Protein AF-A0A1F8XY84-F1 (afdb_monomer)

pLDDT: mean 79.52, std 19.45, range [34.06, 97.88]

Secondary structure (DSSP, 8-state):
---------------PPPP-----SHHHHHHHHHHHTT-PPP-PPPPPSEETTEEEEEEEEHHHHHHHHHHHHTS---EEEEEEEEEEETTEEEEEEEEEESSHHHHHHHHHHHHHHHHHT-SS-B--EEEEETTEEEEEE-BSTTS-EEE-----

Radius of gyration: 34.15 Å; Cα contacts (8 Å, |Δi|>4): 184; chains: 1; bounding box: 63×82×90 Å

Mean predicted aligned error: 13.66 Å

Sequence (156 aa):
MNTILSQTGSFEFRFYAPARFSLRLSVSLITLLLLLGGLGKEAWAEPPKVVGGLPLVHAQRGKEALEAINRLHGKEIGGRDGYVAHYERGGLVAMLYISEASFSFQAGRQLKRMAERIQKGNTPFYHLKASERDGVTVYSAPLGEGQIHYFYRKGA

Nearest PDB structures (foldseek):
  8dml-assembly2_C  TM=4.387E-01  e=1.804E+00  Vibrio parahaemolyticus
  3f6g-assembly1_B  TM=2.877E-01  e=1.515E+00  Leptospira interrogans
  5wu5-assembly5_C  TM=4.860E-01  e=6.495E+00  Homo sapiens
  7vnx-assembly1_A  TM=2.650E-01  e=9.211E+00  Thermococcus kodakarensis
  8s9i-assembly1_A  TM=2.794E-01  e=9.764E+00  Tequatrovirus

Structure (mmCIF, N/CA/C/O backbone):
data_AF-A0A1F8XY84-F1
#
_entry.id   AF-A0A1F8XY84-F1
#
loop_
_atom_site.group_PDB
_atom_site.id
_atom_site.type_symbol
_atom_site.label_at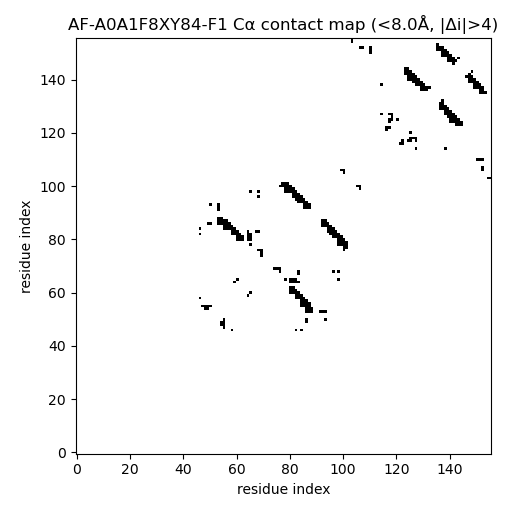om_id
_atom_site.label_alt_id
_atom_site.label_comp_id
_atom_site.label_asym_id
_atom_site.label_entity_id
_atom_site.label_seq_id
_atom_site.pdbx_PDB_ins_code
_atom_site.Cartn_x
_atom_site.Cartn_y
_atom_site.Cartn_z
_atom_site.occupancy
_atom_site.B_iso_or_equiv
_atom_site.auth_seq_id
_atom_site.auth_comp_id
_atom_site.auth_asym_id
_atom_site.auth_atom_id
_atom_site.pdbx_PDB_model_num
ATOM 1 N N . MET A 1 1 ? -46.378 -56.915 -72.395 1.00 37.59 1 MET A N 1
ATOM 2 C CA . MET A 1 1 ? -45.994 -57.948 -73.379 1.00 37.59 1 MET A CA 1
ATOM 3 C C . MET A 1 1 ? -44.582 -58.411 -73.068 1.00 37.59 1 MET A C 1
ATOM 5 O O . MET A 1 1 ? -43.715 -57.559 -72.977 1.00 37.59 1 MET A O 1
ATOM 9 N N . ASN A 1 2 ? -44.449 -59.730 -72.883 1.00 37.19 2 ASN A N 1
ATOM 10 C CA . ASN A 1 2 ? -43.281 -60.628 -72.945 1.00 37.19 2 ASN A CA 1
ATOM 11 C C . ASN A 1 2 ? -42.047 -60.286 -72.083 1.00 37.19 2 ASN A C 1
ATOM 13 O O . ASN A 1 2 ? -41.467 -59.221 -72.218 1.00 37.19 2 ASN A O 1
ATOM 17 N N . THR A 1 3 ? -41.643 -61.088 -71.091 1.00 34.06 3 THR A N 1
ATOM 18 C CA . THR A 1 3 ? -41.251 -62.523 -71.065 1.00 34.06 3 THR A CA 1
ATOM 19 C C . THR A 1 3 ? -39.839 -62.794 -71.617 1.00 34.06 3 THR A C 1
ATOM 21 O O . THR A 1 3 ? -39.661 -62.909 -72.821 1.00 34.06 3 THR A O 1
ATOM 24 N N . ILE A 1 4 ? -38.897 -62.921 -70.663 1.00 40.50 4 ILE A N 1
ATOM 25 C CA . ILE A 1 4 ? -37.840 -63.945 -70.438 1.00 40.50 4 ILE A CA 1
ATOM 26 C C . ILE A 1 4 ? -36.830 -64.301 -71.552 1.00 40.50 4 ILE A C 1
ATOM 28 O O . ILE A 1 4 ? -37.213 -64.839 -72.581 1.00 40.50 4 ILE A O 1
ATOM 32 N N . LEU A 1 5 ? -35.531 -64.202 -71.207 1.00 40.75 5 LEU A N 1
ATOM 33 C CA . LEU A 1 5 ? -34.442 -65.195 -71.420 1.00 40.75 5 LEU A CA 1
ATOM 34 C C . LEU A 1 5 ? -33.177 -64.683 -70.684 1.00 40.75 5 LEU A C 1
ATOM 36 O O . LEU A 1 5 ? -32.646 -63.641 -71.037 1.00 40.75 5 LEU A O 1
ATOM 40 N N . SER A 1 6 ? -32.835 -65.154 -69.478 1.00 39.88 6 SER A N 1
ATOM 41 C CA . SER A 1 6 ? -32.039 -66.354 -69.138 1.00 39.88 6 SER A CA 1
ATOM 42 C C . SER A 1 6 ? -30.735 -66.517 -69.933 1.00 39.88 6 SER A C 1
ATOM 44 O O . SER A 1 6 ? -30.784 -66.958 -71.075 1.00 39.88 6 SER A O 1
ATOM 46 N N . GLN A 1 7 ? -29.579 -66.247 -69.303 1.00 45.44 7 GLN A N 1
ATOM 47 C CA . GLN A 1 7 ? -28.602 -67.300 -68.969 1.00 45.44 7 GLN A CA 1
ATOM 48 C C . GLN A 1 7 ? -27.410 -66.804 -68.120 1.00 45.44 7 GLN A C 1
ATOM 50 O O . GLN A 1 7 ? -26.657 -65.914 -68.499 1.00 45.44 7 GLN A O 1
ATOM 55 N N . THR A 1 8 ? -27.297 -67.434 -66.947 1.00 47.06 8 THR A N 1
ATOM 56 C CA . THR A 1 8 ? -26.099 -67.979 -66.277 1.00 47.06 8 THR A CA 1
ATOM 57 C C . THR A 1 8 ? -24.731 -67.313 -66.476 1.00 47.06 8 THR A C 1
ATOM 59 O O . THR A 1 8 ? -24.057 -67.521 -67.480 1.00 47.06 8 THR A O 1
ATOM 62 N N . GLY A 1 9 ? -24.244 -66.690 -65.399 1.00 43.97 9 GLY A N 1
ATOM 63 C CA . GLY A 1 9 ? -22.823 -66.458 -65.142 1.00 43.97 9 GLY A CA 1
ATOM 64 C C . GLY A 1 9 ? -22.565 -66.485 -63.636 1.00 43.97 9 GLY A C 1
ATOM 65 O O . GLY A 1 9 ? -23.016 -65.609 -62.905 1.00 43.97 9 GLY A O 1
ATOM 66 N N . SER A 1 10 ? -21.903 -67.534 -63.163 1.00 44.56 10 SER A N 1
ATOM 67 C CA . SER A 1 10 ? -21.486 -67.731 -61.773 1.00 44.56 10 SER A CA 1
ATOM 68 C C . SER A 1 10 ? -20.398 -66.729 -61.382 1.00 44.56 10 SER A C 1
ATOM 70 O O . SER A 1 10 ? -19.355 -66.694 -62.031 1.00 44.56 10 SER A O 1
ATOM 72 N N . PHE A 1 11 ? -20.612 -65.964 -60.308 1.00 43.38 11 PHE A N 1
ATOM 73 C CA . PHE A 1 11 ? -19.580 -65.118 -59.707 1.00 43.38 11 PHE A CA 1
ATOM 74 C C . PHE A 1 11 ? -19.489 -65.347 -58.197 1.00 43.38 11 PHE A C 1
ATOM 76 O O . PHE A 1 11 ? -20.466 -65.251 -57.457 1.00 43.38 11 PHE A O 1
ATOM 83 N N . GLU A 1 12 ? -18.273 -65.693 -57.791 1.00 41.78 12 GLU A N 1
ATOM 84 C CA . GLU A 1 12 ? -17.793 -65.949 -56.438 1.00 41.78 12 GLU A CA 1
ATOM 85 C C . GLU A 1 12 ? -18.112 -64.799 -55.468 1.00 41.78 12 GLU A C 1
ATOM 87 O O . GLU A 1 12 ? -17.727 -63.648 -55.690 1.00 41.78 12 GLU A O 1
ATOM 92 N N . PHE A 1 13 ? -18.751 -65.111 -54.339 1.00 37.62 13 PHE A N 1
ATOM 93 C CA . PHE A 1 13 ? -18.926 -64.162 -53.241 1.00 37.62 13 PHE A CA 1
ATOM 94 C C . PHE A 1 13 ? -17.622 -64.027 -52.447 1.00 37.62 13 PHE A C 1
ATOM 96 O O . PHE A 1 13 ? -17.350 -64.780 -51.512 1.00 37.62 13 PHE A O 1
ATOM 103 N N . ARG A 1 14 ? -16.810 -63.023 -52.790 1.00 45.31 14 ARG A N 1
ATOM 104 C CA . ARG A 1 14 ? -15.707 -62.569 -51.936 1.00 45.31 14 ARG A CA 1
ATOM 105 C C . ARG A 1 14 ? -16.262 -61.646 -50.852 1.00 45.31 14 ARG A C 1
ATOM 107 O O . ARG A 1 14 ? -16.523 -60.471 -51.098 1.00 45.31 14 ARG A O 1
ATOM 114 N N . PHE A 1 15 ? -16.441 -62.178 -49.647 1.00 45.34 15 PHE A N 1
ATOM 115 C CA . PHE A 1 15 ? -16.802 -61.386 -48.471 1.00 45.34 15 PHE A CA 1
ATOM 116 C C . PHE A 1 15 ? -15.681 -60.386 -48.138 1.00 45.34 15 PHE A C 1
ATOM 118 O O . PHE A 1 15 ? -14.587 -60.776 -47.734 1.00 45.34 15 PHE A O 1
ATOM 125 N N . TYR A 1 16 ? -15.954 -59.089 -48.295 1.00 52.19 16 TYR A N 1
ATOM 126 C CA . TYR A 1 16 ? -15.139 -58.018 -47.720 1.00 52.19 16 TYR A CA 1
ATOM 127 C C . TYR A 1 16 ? -15.526 -57.839 -46.247 1.00 52.19 16 TYR A C 1
ATOM 129 O O . TYR A 1 16 ? -16.675 -57.537 -45.930 1.00 52.19 16 TYR A O 1
ATOM 137 N N . ALA A 1 17 ? -14.568 -58.015 -45.337 1.00 52.72 17 ALA A N 1
ATOM 138 C CA . ALA A 1 17 ? -14.741 -57.647 -43.936 1.00 52.72 17 ALA A CA 1
ATOM 139 C C . ALA A 1 17 ? -14.776 -56.109 -43.799 1.00 52.72 17 ALA A C 1
ATOM 141 O O . ALA A 1 17 ? -13.911 -55.440 -44.373 1.00 52.72 17 ALA A O 1
ATOM 142 N N . PRO A 1 18 ? -15.710 -55.512 -43.034 1.00 47.59 18 PRO A N 1
ATOM 143 C CA . PRO A 1 18 ? -15.652 -54.087 -42.747 1.00 47.59 18 PRO A CA 1
ATOM 144 C C . PRO A 1 18 ? -14.509 -53.795 -41.767 1.00 47.59 18 PRO A C 1
ATOM 146 O O . PRO A 1 18 ? -14.399 -54.408 -40.700 1.00 47.59 18 PRO A O 1
ATOM 149 N N . ALA A 1 19 ? -13.660 -52.832 -42.129 1.00 56.28 19 ALA A N 1
ATOM 150 C CA . ALA A 1 19 ? -12.634 -52.287 -41.255 1.00 56.28 19 ALA A CA 1
ATOM 151 C C . ALA A 1 19 ? -13.285 -51.739 -39.974 1.00 56.28 19 ALA A C 1
ATOM 153 O O . ALA A 1 19 ? -14.103 -50.820 -40.008 1.00 56.28 19 ALA A O 1
ATOM 154 N N . ARG A 1 20 ? -12.929 -52.317 -38.825 1.00 54.28 20 ARG A N 1
ATOM 155 C CA . ARG A 1 20 ? -13.340 -51.818 -37.512 1.00 54.28 20 ARG A CA 1
ATOM 156 C C . ARG A 1 20 ? -12.586 -50.521 -37.232 1.00 54.28 20 ARG A C 1
ATOM 158 O O . ARG A 1 20 ? -11.418 -50.557 -36.856 1.00 54.28 20 ARG A O 1
ATOM 165 N N . PHE A 1 21 ? -13.251 -49.383 -37.413 1.00 48.53 21 PHE A N 1
ATOM 166 C CA . PHE A 1 21 ? -12.739 -48.083 -36.989 1.00 48.53 21 PHE A CA 1
ATOM 167 C C . PHE A 1 21 ? -12.708 -48.062 -35.456 1.00 48.53 21 PHE A C 1
ATOM 169 O O . PHE A 1 21 ? -13.723 -47.888 -34.783 1.00 48.53 21 PHE A O 1
ATOM 176 N N . SER A 1 22 ? -11.546 -48.356 -34.881 1.00 55.34 22 SER A N 1
ATOM 177 C CA . SER A 1 22 ? -11.346 -48.375 -33.437 1.00 55.34 22 SER A CA 1
ATOM 178 C C . SER A 1 22 ? -11.450 -46.957 -32.874 1.00 55.34 22 SER A C 1
ATOM 180 O O . SER A 1 22 ? -10.516 -46.162 -32.966 1.00 55.34 22 SER A O 1
ATOM 182 N N . LEU A 1 23 ? -12.595 -46.665 -32.258 1.00 55.56 23 LEU A N 1
ATOM 183 C CA . LEU A 1 23 ? -12.866 -45.493 -31.428 1.00 55.56 23 LEU A CA 1
ATOM 184 C C . LEU A 1 23 ? -11.987 -45.544 -30.161 1.00 55.56 23 LEU A C 1
ATOM 186 O O . LEU A 1 23 ? -12.433 -45.940 -29.090 1.00 55.56 23 LEU A O 1
ATOM 190 N N . ARG A 1 24 ? -10.696 -45.230 -30.291 1.00 55.22 24 ARG A N 1
ATOM 191 C CA . ARG A 1 24 ? -9.747 -45.146 -29.162 1.00 55.22 24 ARG A CA 1
ATOM 192 C C . ARG A 1 24 ? -9.059 -43.786 -29.039 1.00 55.22 24 ARG A C 1
ATOM 194 O O . ARG A 1 24 ? -8.202 -43.626 -28.182 1.00 55.22 24 ARG A O 1
ATOM 201 N N . LEU A 1 25 ? -9.433 -42.804 -29.862 1.00 50.41 25 LEU A N 1
ATOM 202 C CA . LEU A 1 25 ? -8.798 -41.478 -29.856 1.00 50.41 25 LEU A CA 1
ATOM 203 C C . LEU A 1 25 ? -9.476 -40.448 -28.934 1.00 50.41 25 LEU A C 1
ATOM 205 O O . LEU A 1 25 ? -8.903 -39.397 -28.668 1.00 50.41 25 LEU A O 1
ATOM 209 N N . SER A 1 26 ? -10.683 -40.722 -28.436 1.00 54.56 26 SER A N 1
ATOM 210 C CA . SER A 1 26 ? -11.515 -39.724 -27.750 1.00 54.56 26 SER A CA 1
ATOM 211 C C . SER A 1 26 ? -11.191 -39.543 -26.264 1.00 54.56 26 SER A C 1
ATOM 213 O O . SER A 1 26 ? -11.309 -38.433 -25.756 1.00 54.56 26 SER A O 1
ATOM 215 N N . VAL A 1 27 ? -10.739 -40.584 -25.556 1.00 55.62 27 VAL A N 1
ATOM 216 C CA . VAL A 1 27 ? -10.490 -40.479 -24.104 1.00 55.62 27 VAL A CA 1
ATOM 217 C C . VAL A 1 27 ? -9.190 -39.725 -23.803 1.00 55.62 27 VAL A C 1
ATOM 219 O O . VAL A 1 27 ? -9.183 -38.890 -22.906 1.00 55.62 27 VAL A O 1
ATOM 222 N N . SER A 1 28 ? -8.122 -39.946 -24.581 1.00 58.25 28 SER A N 1
ATOM 223 C CA . SER A 1 28 ? -6.815 -39.297 -24.366 1.00 58.25 28 SER A CA 1
ATOM 224 C C . SER A 1 28 ? -6.806 -37.797 -24.676 1.00 58.25 28 SER A C 1
ATOM 226 O O . SER A 1 28 ? -6.048 -37.052 -24.061 1.00 58.25 28 SER A O 1
ATOM 228 N N . LEU A 1 29 ? -7.648 -37.334 -25.605 1.00 57.03 29 LEU A N 1
ATOM 229 C CA . LEU A 1 29 ? -7.729 -35.911 -25.945 1.00 57.03 29 LEU A CA 1
ATOM 230 C C . LEU A 1 29 ? -8.491 -35.115 -24.871 1.00 57.03 29 LEU A C 1
ATOM 232 O O . LEU A 1 29 ? -8.123 -33.984 -24.567 1.00 57.03 29 LEU A O 1
ATOM 236 N N . ILE A 1 30 ? -9.506 -35.723 -24.248 1.00 60.09 30 ILE A N 1
ATOM 237 C CA . ILE A 1 30 ? -10.300 -35.105 -23.175 1.00 60.09 30 ILE A CA 1
ATOM 238 C C . ILE A 1 30 ? -9.490 -35.009 -21.874 1.00 60.09 30 ILE A C 1
ATOM 240 O O . ILE A 1 30 ? -9.527 -33.972 -21.216 1.00 60.09 30 ILE A O 1
ATOM 244 N N . THR A 1 31 ? 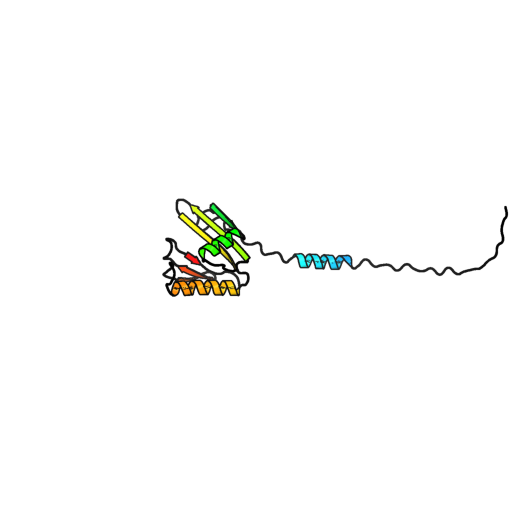-8.707 -36.035 -21.518 1.00 60.03 31 THR A N 1
ATOM 245 C CA . THR A 1 31 ? -7.786 -35.956 -20.368 1.00 60.03 31 THR A CA 1
ATOM 246 C C . THR A 1 31 ? -6.682 -34.924 -20.576 1.00 60.03 31 THR A C 1
ATOM 248 O O . THR A 1 31 ? -6.340 -34.217 -19.631 1.00 60.03 31 THR A O 1
ATOM 251 N N . LEU A 1 32 ? -6.171 -34.768 -21.802 1.00 59.53 32 LEU A N 1
ATOM 252 C CA . LEU A 1 32 ? -5.202 -33.718 -22.121 1.00 59.53 32 LEU A CA 1
ATOM 253 C C . LEU A 1 32 ? -5.824 -32.312 -22.014 1.00 59.53 32 LEU A C 1
ATOM 255 O O . LEU A 1 32 ? -5.225 -31.426 -21.413 1.00 59.53 32 LEU A O 1
ATOM 259 N N . LEU A 1 33 ? -7.051 -32.112 -22.509 1.00 59.91 33 LEU A N 1
ATOM 260 C CA . LEU A 1 33 ? -7.782 -30.842 -22.375 1.00 59.91 33 LEU A CA 1
ATOM 261 C C . LEU A 1 33 ? -8.129 -30.492 -20.916 1.00 59.91 33 LEU A C 1
ATOM 263 O O . LEU A 1 33 ? -8.059 -29.324 -20.539 1.00 59.91 33 LEU A O 1
ATOM 267 N N . LEU A 1 34 ? -8.443 -31.486 -20.079 1.00 58.31 34 LEU A N 1
ATOM 268 C CA . LEU A 1 34 ? -8.688 -31.289 -18.644 1.00 58.31 34 LEU A CA 1
ATOM 269 C C . LEU A 1 34 ? -7.410 -30.929 -17.869 1.00 58.31 34 LEU A C 1
ATOM 271 O O . LEU A 1 34 ? -7.470 -30.109 -16.956 1.00 58.31 34 LEU A O 1
ATOM 275 N N . LEU A 1 35 ? -6.251 -31.472 -18.255 1.00 55.84 35 LEU A N 1
ATOM 276 C CA . LEU A 1 35 ? -4.954 -31.114 -17.662 1.00 55.84 35 LEU A CA 1
ATOM 277 C C . LEU A 1 35 ? -4.512 -29.681 -18.017 1.00 55.84 35 LEU A C 1
ATOM 279 O O . LEU A 1 35 ? -3.863 -29.029 -17.202 1.00 55.84 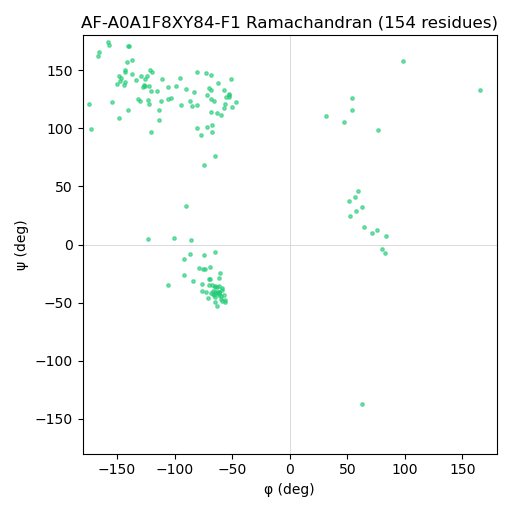35 LEU A O 1
ATOM 283 N N . LEU A 1 36 ? -4.903 -29.154 -19.183 1.00 55.38 36 LEU A N 1
ATOM 284 C CA . LEU A 1 36 ? -4.631 -27.760 -19.572 1.00 55.38 36 LEU A CA 1
ATOM 285 C C . LEU A 1 36 ? -5.572 -26.728 -18.918 1.00 55.38 36 LEU A C 1
ATOM 287 O O . LEU A 1 36 ? -5.207 -25.557 -18.824 1.00 55.38 36 LEU A O 1
ATOM 291 N N . GLY A 1 37 ? -6.747 -27.133 -18.426 1.00 50.78 37 GLY A N 1
ATOM 292 C CA . GLY A 1 37 ? -7.673 -26.247 -17.702 1.00 50.78 37 GLY A CA 1
ATOM 293 C C . GLY A 1 37 ? -7.242 -25.910 -16.266 1.00 50.78 37 GLY A C 1
ATOM 294 O O . GLY A 1 37 ? -7.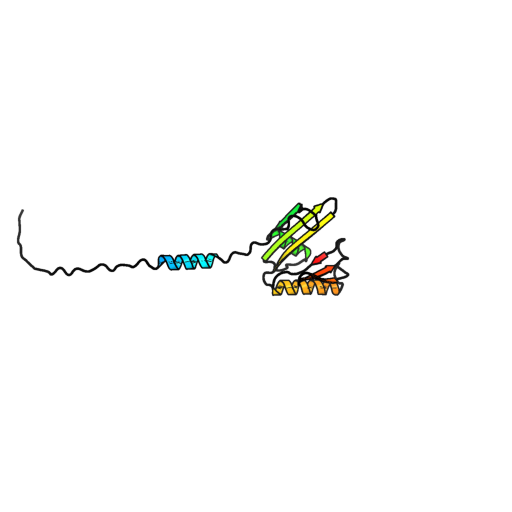851 -25.056 -15.627 1.00 50.78 37 GLY A O 1
ATOM 295 N N . GLY A 1 38 ? -6.196 -26.574 -15.760 1.00 45.56 38 GLY A N 1
ATOM 296 C CA . GLY A 1 38 ? -5.698 -26.459 -14.388 1.00 45.56 38 GLY A CA 1
ATOM 297 C C . GLY A 1 38 ? -4.707 -25.322 -14.124 1.00 45.56 38 GLY A C 1
ATOM 298 O O . GLY A 1 38 ? -4.237 -25.205 -12.994 1.00 45.56 38 GLY A O 1
ATOM 299 N N . LEU A 1 39 ? -4.398 -24.456 -15.101 1.00 54.62 39 LEU A N 1
ATOM 300 C CA . LEU A 1 39 ? -3.789 -23.151 -14.806 1.00 54.62 39 LEU A CA 1
ATOM 301 C C . LEU A 1 39 ? -4.870 -22.233 -14.220 1.00 54.62 39 LEU A C 1
ATOM 303 O O . LEU A 1 39 ? -5.317 -21.268 -14.840 1.00 54.62 39 LEU A O 1
ATOM 307 N N . GLY A 1 40 ? -5.325 -22.561 -13.012 1.00 48.31 40 GLY A N 1
ATOM 308 C CA . GLY A 1 40 ? -6.104 -21.634 -12.213 1.00 48.31 40 GLY A CA 1
ATOM 309 C C . GLY A 1 40 ? -5.283 -20.360 -12.052 1.00 48.31 40 GLY A C 1
ATOM 310 O O . GLY A 1 40 ? -4.163 -20.403 -11.544 1.00 48.31 40 GLY A O 1
ATOM 311 N N . LYS A 1 41 ? -5.822 -19.222 -12.503 1.00 51.19 41 LYS A N 1
ATOM 312 C CA . LYS A 1 41 ? -5.375 -17.924 -11.991 1.00 51.19 41 LYS A CA 1
ATOM 313 C C . LYS A 1 41 ? -5.424 -18.048 -10.471 1.00 51.19 41 LYS A C 1
ATOM 315 O O . LYS A 1 41 ? -6.504 -18.326 -9.951 1.00 51.19 41 LYS A O 1
ATOM 320 N N . GLU A 1 42 ? -4.287 -17.909 -9.784 1.00 54.88 42 GLU A N 1
ATOM 321 C CA . GLU A 1 42 ? -4.308 -17.788 -8.326 1.00 54.88 42 GLU A CA 1
ATOM 322 C C . GLU A 1 42 ? -5.381 -16.761 -7.975 1.00 54.88 42 GLU A C 1
ATOM 324 O O . GLU A 1 42 ? -5.386 -15.648 -8.512 1.00 54.88 42 GLU A O 1
ATOM 329 N N . ALA A 1 43 ? -6.349 -17.185 -7.160 1.00 56.91 43 ALA A N 1
ATOM 330 C CA . ALA A 1 43 ? -7.408 -16.308 -6.715 1.00 56.91 43 ALA A CA 1
ATOM 331 C C . ALA A 1 43 ? -6.739 -15.161 -5.964 1.00 56.91 43 ALA A C 1
ATOM 333 O O . ALA A 1 43 ? -6.136 -15.349 -4.906 1.00 56.91 43 ALA A O 1
ATOM 334 N N . TRP A 1 44 ? -6.805 -13.982 -6.564 1.00 66.06 44 TRP A N 1
ATOM 335 C CA . TRP A 1 44 ? -6.286 -12.766 -5.981 1.00 66.06 44 TRP A CA 1
ATOM 336 C C . TRP A 1 44 ? -6.843 -12.568 -4.580 1.00 66.06 44 TRP A C 1
ATOM 338 O O . TRP A 1 44 ? -8.056 -12.645 -4.376 1.00 66.06 44 TRP A O 1
ATOM 348 N N . ALA A 1 45 ? -5.952 -12.339 -3.616 1.00 72.88 45 ALA A N 1
ATOM 349 C CA . ALA A 1 45 ? -6.320 -12.347 -2.210 1.00 72.88 45 ALA A CA 1
ATOM 350 C C . ALA A 1 45 ? -7.440 -11.334 -1.913 1.00 72.88 45 ALA A C 1
ATOM 352 O O . ALA A 1 45 ? -7.394 -10.170 -2.322 1.00 72.88 45 ALA A O 1
ATOM 353 N N . GLU A 1 46 ? -8.449 -11.791 -1.172 1.00 85.06 46 GLU A N 1
ATOM 354 C CA . GLU A 1 46 ? -9.461 -10.921 -0.582 1.00 85.06 46 GLU A CA 1
ATOM 355 C C . GLU A 1 46 ? -8.825 -9.945 0.409 1.00 85.06 46 GLU A C 1
ATOM 357 O O . GLU A 1 46 ? -7.960 -10.356 1.191 1.00 85.06 46 GLU A O 1
ATOM 362 N N . PRO A 1 47 ? -9.258 -8.669 0.427 1.00 90.31 47 PRO A N 1
ATOM 363 C CA . PRO A 1 47 ? -8.923 -7.777 1.519 1.00 90.31 47 PRO A CA 1
ATOM 364 C C . PRO A 1 47 ? -9.303 -8.437 2.852 1.00 90.31 47 PRO A C 1
ATOM 366 O O . PRO A 1 47 ? -10.442 -8.910 2.992 1.00 90.31 47 PRO A O 1
ATOM 369 N N . PRO A 1 48 ? -8.387 -8.482 3.836 1.00 92.88 48 PRO A N 1
ATOM 370 C CA . PRO A 1 48 ? -8.709 -8.959 5.171 1.00 92.88 48 PRO A CA 1
ATOM 371 C C . PRO A 1 48 ? -9.958 -8.262 5.712 1.00 92.88 48 PRO A C 1
ATOM 373 O O . PRO A 1 48 ? -10.169 -7.074 5.492 1.00 92.88 48 PRO A O 1
ATOM 376 N N . LYS A 1 49 ? -10.807 -8.983 6.446 1.00 95.69 49 LYS A N 1
ATOM 377 C CA . LYS A 1 49 ? -12.001 -8.367 7.053 1.00 95.69 49 LYS A CA 1
ATOM 378 C C . LYS A 1 49 ? -11.659 -7.478 8.248 1.00 95.69 49 LYS A C 1
ATOM 380 O O . LYS A 1 49 ? -12.460 -6.624 8.617 1.00 95.69 49 LYS A O 1
ATOM 385 N N . VAL A 1 50 ? -10.489 -7.687 8.850 1.00 96.19 50 VAL A N 1
ATOM 386 C CA . VAL A 1 50 ? -9.991 -6.943 10.007 1.00 96.19 50 VAL A CA 1
ATOM 387 C C . VAL A 1 50 ? -8.477 -6.776 9.884 1.00 96.19 50 VAL A C 1
ATOM 389 O O . VAL A 1 50 ? -7.779 -7.736 9.561 1.00 96.19 50 VAL A O 1
ATOM 392 N N . VAL A 1 51 ? -7.965 -5.585 10.196 1.00 94.12 51 VAL A N 1
ATOM 393 C CA . VAL A 1 51 ? -6.527 -5.299 10.327 1.00 94.12 51 VAL A CA 1
ATOM 394 C C . VAL A 1 51 ? -6.302 -4.540 11.627 1.00 94.12 51 VAL A C 1
ATOM 396 O O . VAL A 1 51 ? -6.942 -3.523 11.863 1.00 94.12 51 VAL A O 1
ATOM 399 N N . GLY A 1 52 ? -5.423 -5.038 12.503 1.00 91.31 52 GLY A N 1
ATOM 400 C CA . GLY A 1 52 ? -5.120 -4.366 13.777 1.00 91.31 52 GLY A CA 1
ATOM 401 C C . GLY A 1 52 ? -6.347 -4.129 14.671 1.00 91.31 52 GLY A C 1
ATOM 402 O O . GLY A 1 52 ? -6.398 -3.144 15.396 1.00 91.31 52 GLY A O 1
ATOM 403 N N . GLY A 1 53 ? -7.372 -4.985 14.577 1.00 94.56 53 GLY A N 1
ATOM 404 C CA . GLY A 1 53 ? -8.651 -4.804 15.273 1.00 94.56 53 GLY A CA 1
ATOM 405 C C . GLY A 1 53 ? -9.625 -3.823 14.602 1.00 94.56 53 GLY A C 1
ATOM 406 O O . GLY A 1 53 ? -10.760 -3.707 15.062 1.00 94.56 53 GLY A O 1
ATOM 407 N N . LEU A 1 54 ? -9.235 -3.164 13.507 1.00 96.88 54 LEU A N 1
ATOM 408 C CA . LEU A 1 54 ? -10.095 -2.283 12.717 1.00 96.88 54 LEU A CA 1
ATOM 409 C C . LEU A 1 54 ? -10.872 -3.105 11.673 1.00 96.88 54 LEU A C 1
ATOM 411 O O . LEU A 1 54 ? -10.243 -3.823 10.892 1.00 96.88 54 LEU A O 1
ATOM 415 N N . PRO A 1 55 ? -12.214 -3.046 11.649 1.00 97.88 55 PRO A N 1
ATOM 416 C CA . PRO A 1 55 ? -13.026 -3.724 10.650 1.00 97.88 55 PRO A CA 1
ATOM 417 C C . PRO A 1 55 ? -12.913 -3.032 9.289 1.00 97.88 55 PRO A C 1
ATOM 419 O O . PRO A 1 55 ? -12.758 -1.814 9.203 1.00 97.88 55 PRO A O 1
ATOM 422 N N . LEU A 1 56 ? -13.013 -3.825 8.226 1.00 97.62 56 LEU A N 1
ATOM 423 C CA . LEU A 1 56 ? -13.098 -3.340 6.855 1.00 97.62 56 LEU A CA 1
ATOM 424 C C . LEU A 1 56 ? -14.408 -2.565 6.657 1.00 97.62 56 LEU A C 1
ATOM 426 O O . LEU A 1 56 ? -15.484 -3.126 6.863 1.00 97.62 56 LEU A O 1
ATOM 430 N N . VAL A 1 57 ? -14.314 -1.310 6.218 1.00 97.44 57 VAL A N 1
ATOM 431 C CA . VAL A 1 57 ? -15.482 -0.462 5.920 1.00 97.44 57 VAL A CA 1
ATOM 432 C C . VAL A 1 57 ? -15.714 -0.291 4.422 1.00 97.44 57 VAL A C 1
ATOM 434 O O . VAL A 1 57 ? -16.857 -0.251 3.980 1.00 97.44 57 VAL A O 1
ATOM 437 N N . HIS A 1 58 ? -14.643 -0.239 3.626 1.00 95.88 58 HIS A N 1
ATOM 438 C CA . HIS A 1 58 ? -14.727 -0.085 2.174 1.00 95.88 58 H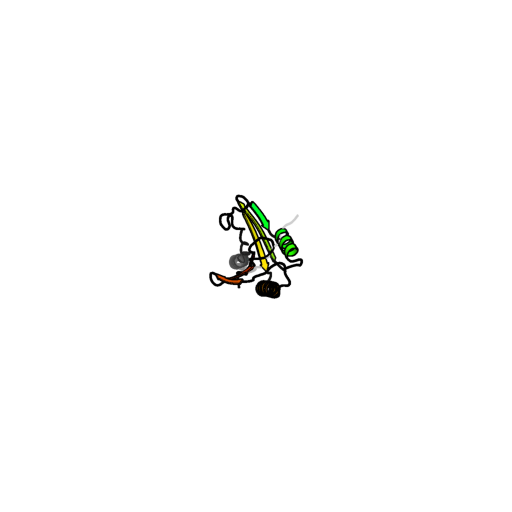IS A CA 1
ATOM 439 C C . HIS A 1 58 ? -13.579 -0.805 1.475 1.00 95.88 58 HIS A C 1
ATOM 441 O O . HIS A 1 58 ? -12.456 -0.820 1.979 1.00 95.88 58 HIS A O 1
ATOM 447 N N . ALA A 1 59 ? -13.844 -1.368 0.296 1.00 95.44 59 ALA A N 1
ATOM 448 C CA . ALA A 1 59 ? -12.820 -1.960 -0.554 1.00 95.44 59 ALA A CA 1
ATOM 449 C C . ALA A 1 59 ? -13.102 -1.704 -2.039 1.00 95.44 59 ALA A C 1
ATOM 451 O O . ALA A 1 59 ? -14.238 -1.799 -2.497 1.00 95.44 59 ALA A O 1
ATOM 452 N N . GLN A 1 60 ? -12.043 -1.421 -2.790 1.00 94.88 60 GLN A N 1
ATOM 453 C CA . GLN A 1 60 ? -12.029 -1.275 -4.245 1.00 94.88 60 GLN A CA 1
ATOM 454 C C . GLN A 1 60 ? -11.051 -2.290 -4.825 1.00 94.88 60 GLN A C 1
ATOM 456 O O . GLN A 1 60 ? -10.078 -2.647 -4.158 1.00 94.88 60 GLN A O 1
ATOM 461 N N . ARG A 1 61 ? -11.290 -2.759 -6.050 1.00 93.38 61 ARG A N 1
ATOM 462 C CA . ARG A 1 61 ? -10.516 -3.840 -6.678 1.00 93.38 61 ARG A CA 1
ATOM 463 C C . ARG A 1 61 ? -10.263 -3.583 -8.148 1.00 93.38 61 ARG A C 1
ATOM 465 O O . ARG A 1 61 ? -10.846 -2.661 -8.706 1.00 93.38 61 ARG A O 1
ATOM 472 N N . GLY A 1 62 ? -9.423 -4.409 -8.759 1.00 92.62 62 GLY A N 1
ATOM 473 C CA . GLY A 1 62 ? -9.249 -4.413 -10.197 1.00 92.62 62 GLY A CA 1
ATOM 474 C C . GLY A 1 62 ? -8.700 -3.091 -10.705 1.00 92.62 62 GLY A C 1
ATOM 475 O O . GLY A 1 62 ? -7.784 -2.489 -10.133 1.00 92.62 62 GLY A O 1
ATOM 476 N N . LYS A 1 63 ? -9.284 -2.638 -11.810 1.00 92.75 63 LYS A N 1
ATOM 477 C CA . LYS A 1 63 ? -8.831 -1.451 -12.525 1.00 92.75 63 LYS A CA 1
ATOM 478 C C . LYS A 1 63 ? -9.006 -0.185 -11.686 1.00 92.75 63 LYS A C 1
ATOM 480 O O . LYS A 1 63 ? -8.097 0.637 -11.645 1.00 92.75 63 LYS A O 1
ATOM 485 N N . GLU A 1 64 ? -10.115 -0.056 -10.969 1.00 93.75 64 GLU A N 1
ATOM 486 C CA . GLU A 1 64 ? -10.426 1.106 -10.134 1.00 93.75 64 GLU A CA 1
ATOM 487 C C . GLU A 1 64 ? -9.406 1.261 -8.997 1.00 93.75 64 GLU A C 1
ATOM 489 O O . GLU A 1 64 ? -8.918 2.361 -8.721 1.00 93.75 64 GLU A O 1
ATOM 494 N N . ALA A 1 65 ? -9.015 0.143 -8.376 1.00 94.94 65 ALA A N 1
ATOM 495 C CA . ALA A 1 65 ? -7.962 0.131 -7.366 1.00 94.94 65 ALA A CA 1
ATOM 496 C C . ALA A 1 65 ? -6.594 0.505 -7.949 1.00 94.94 65 ALA A C 1
ATOM 498 O O . ALA A 1 65 ? -5.868 1.303 -7.355 1.00 94.94 65 ALA A O 1
ATOM 499 N N . LEU A 1 66 ? -6.243 -0.033 -9.120 1.00 94.06 66 LEU A N 1
ATOM 500 C CA . LEU A 1 66 ? -4.999 0.323 -9.803 1.00 94.06 66 LEU A CA 1
ATOM 501 C C . LEU A 1 66 ? -4.947 1.808 -10.163 1.00 94.06 66 LEU A C 1
ATOM 503 O O . LEU A 1 66 ? -3.918 2.449 -9.966 1.00 94.06 66 LEU A O 1
ATOM 507 N N . GLU A 1 67 ? -6.052 2.382 -10.633 1.00 94.94 67 GLU A N 1
ATOM 508 C CA . GLU A 1 67 ? -6.153 3.816 -10.900 1.00 94.94 67 GLU A CA 1
ATOM 509 C C . GLU A 1 67 ? -5.957 4.643 -9.624 1.00 94.94 67 GLU A C 1
ATOM 511 O O . GLU A 1 67 ? -5.231 5.638 -9.645 1.00 94.94 67 GLU A O 1
ATOM 516 N N . ALA A 1 68 ? -6.535 4.221 -8.494 1.00 94.50 68 ALA A N 1
ATOM 517 C CA . ALA A 1 68 ? -6.308 4.870 -7.204 1.00 94.50 68 ALA A CA 1
ATOM 518 C C . ALA A 1 68 ? -4.831 4.820 -6.775 1.00 94.50 68 ALA A C 1
ATOM 520 O O . ALA A 1 68 ? -4.271 5.838 -6.361 1.00 94.50 68 ALA A O 1
ATOM 521 N N . ILE A 1 69 ? -4.175 3.669 -6.938 1.00 94.00 69 ILE A N 1
ATOM 522 C CA . ILE A 1 69 ? -2.752 3.499 -6.616 1.00 94.00 69 ILE A CA 1
ATOM 523 C C . ILE A 1 69 ? -1.867 4.329 -7.560 1.00 94.00 69 ILE A C 1
ATOM 525 O O . ILE A 1 69 ? -0.905 4.956 -7.109 1.00 94.00 69 ILE A O 1
ATOM 529 N N . ASN A 1 70 ? -2.197 4.390 -8.852 1.00 93.88 70 ASN A N 1
ATOM 530 C CA . ASN A 1 70 ? -1.483 5.206 -9.836 1.00 93.88 70 ASN A CA 1
ATOM 531 C C . ASN A 1 70 ? -1.592 6.703 -9.511 1.00 93.88 70 ASN A C 1
ATOM 533 O O . ASN A 1 70 ? -0.590 7.417 -9.580 1.00 93.88 70 ASN A O 1
ATOM 537 N N . ARG A 1 71 ? -2.780 7.177 -9.101 1.00 92.94 71 ARG A N 1
ATOM 538 C CA . ARG A 1 71 ? -2.980 8.565 -8.649 1.00 92.94 71 ARG A CA 1
ATOM 539 C C . ARG A 1 71 ? -2.103 8.897 -7.445 1.00 92.94 71 ARG A C 1
ATOM 541 O O . ARG A 1 71 ? -1.448 9.933 -7.463 1.00 92.94 71 ARG A O 1
ATOM 548 N N . LEU A 1 72 ? -2.021 8.001 -6.457 1.00 89.06 72 LEU A N 1
ATOM 549 C CA . LEU A 1 72 ? -1.145 8.175 -5.290 1.00 89.06 72 LEU A CA 1
ATOM 550 C C . LEU A 1 72 ? 0.335 8.312 -5.688 1.00 89.06 72 LEU A C 1
ATOM 552 O O . LEU A 1 72 ? 1.074 9.094 -5.098 1.00 89.06 72 LEU A O 1
ATOM 556 N N . HIS A 1 73 ? 0.773 7.570 -6.707 1.00 87.31 73 HIS A N 1
ATOM 557 C CA . HIS A 1 73 ? 2.154 7.608 -7.192 1.00 87.31 73 HIS A CA 1
ATOM 558 C C . HIS A 1 73 ? 2.423 8.710 -8.231 1.00 87.31 73 HIS A C 1
ATOM 560 O O . HIS A 1 73 ? 3.580 8.904 -8.619 1.00 87.31 73 HIS A O 1
ATOM 566 N N . GLY A 1 74 ? 1.383 9.401 -8.712 1.00 89.94 74 GLY A N 1
ATOM 567 C CA . GLY A 1 74 ? 1.459 10.384 -9.797 1.00 89.94 74 GLY A CA 1
ATOM 568 C C . GLY A 1 74 ? 1.867 9.798 -11.155 1.00 89.94 74 GLY A C 1
ATOM 569 O O . GLY A 1 74 ? 2.290 10.542 -12.037 1.00 89.94 74 GLY A O 1
ATOM 570 N N . LYS A 1 75 ? 1.816 8.470 -11.315 1.00 90.25 75 LYS A N 1
ATOM 571 C CA . LYS A 1 75 ? 2.207 7.745 -12.534 1.00 90.25 75 LYS A CA 1
ATOM 572 C C . LYS A 1 75 ? 1.699 6.309 -12.504 1.00 90.25 75 LYS A C 1
ATOM 574 O O . LYS A 1 75 ? 1.395 5.773 -11.441 1.00 90.25 75 LYS A O 1
ATOM 579 N N . GLU A 1 76 ? 1.730 5.656 -13.657 1.00 91.50 76 GLU A N 1
ATOM 580 C CA . GLU A 1 76 ? 1.455 4.226 -13.739 1.00 91.50 76 GLU A CA 1
ATOM 581 C C . GLU A 1 76 ? 2.548 3.382 -13.075 1.00 91.50 76 GLU A C 1
ATOM 583 O O . GLU A 1 76 ? 3.749 3.563 -13.313 1.00 91.50 76 GLU A O 1
ATOM 588 N N . ILE A 1 77 ? 2.116 2.426 -12.250 1.00 87.94 77 ILE A N 1
ATOM 589 C CA . ILE A 1 77 ? 2.994 1.459 -11.586 1.00 87.94 77 ILE A CA 1
ATOM 590 C C . ILE A 1 77 ? 3.003 0.080 -12.272 1.00 87.94 77 ILE A C 1
ATOM 592 O O . ILE A 1 77 ? 3.623 -0.842 -11.763 1.00 87.94 77 ILE A O 1
ATOM 596 N N . GLY A 1 78 ? 2.355 -0.107 -13.426 1.00 85.69 78 GLY A N 1
ATOM 597 C CA . GLY A 1 78 ? 2.453 -1.363 -14.195 1.00 85.69 78 GLY A CA 1
ATOM 598 C C . GLY A 1 78 ? 1.913 -2.620 -13.486 1.00 85.69 78 GLY A C 1
ATOM 599 O O . GLY A 1 78 ? 2.453 -3.720 -13.662 1.00 85.69 78 GLY A O 1
ATOM 600 N N . GLY A 1 79 ? 0.877 -2.458 -12.658 1.00 87.88 79 GLY A N 1
ATOM 601 C CA . GLY A 1 79 ? 0.192 -3.570 -11.997 1.00 87.88 79 GLY A CA 1
ATOM 602 C C . GLY A 1 79 ? -0.818 -4.270 -12.913 1.00 87.88 79 GLY A C 1
ATOM 603 O O . GLY A 1 79 ? -1.399 -3.626 -13.785 1.00 87.88 79 GLY A O 1
ATOM 604 N N . ARG A 1 80 ? -1.021 -5.581 -12.724 1.00 91.38 80 ARG A N 1
ATOM 605 C CA . ARG A 1 80 ? -2.004 -6.371 -13.494 1.00 91.38 80 ARG A CA 1
ATOM 606 C C . ARG A 1 80 ? -3.384 -6.442 -12.844 1.00 91.38 80 ARG A C 1
ATOM 608 O O . ARG A 1 80 ? -4.375 -6.602 -13.545 1.00 91.38 80 ARG A O 1
ATOM 615 N N . ASP A 1 81 ? -3.428 -6.300 -11.527 1.00 91.06 81 ASP A N 1
ATOM 616 C CA . ASP A 1 81 ? -4.635 -6.198 -10.708 1.00 91.06 81 ASP A CA 1
ATOM 617 C C . ASP A 1 81 ? -4.235 -5.487 -9.386 1.00 91.06 81 ASP A C 1
ATOM 619 O O . ASP A 1 81 ? -3.045 -5.192 -9.169 1.00 91.06 81 ASP A O 1
ATOM 623 N N . GLY A 1 82 ? -5.196 -5.125 -8.538 1.00 91.88 82 GLY A N 1
ATOM 624 C CA . GLY A 1 82 ? -4.989 -4.358 -7.312 1.00 91.88 82 GLY A CA 1
ATOM 625 C C . GLY A 1 82 ? -6.195 -4.376 -6.380 1.00 91.88 82 GLY A C 1
ATOM 626 O O . GLY A 1 82 ? -7.321 -4.648 -6.790 1.00 91.88 82 GLY A O 1
ATOM 627 N N . TYR A 1 83 ? -5.982 -4.021 -5.115 1.00 94.94 83 TYR A N 1
ATOM 628 C CA . TYR A 1 83 ? -7.072 -3.606 -4.242 1.00 94.94 83 TYR A CA 1
ATOM 629 C C . TYR A 1 83 ? -6.659 -2.479 -3.298 1.00 94.94 83 TYR A C 1
ATOM 631 O O . TYR A 1 83 ? -5.504 -2.372 -2.880 1.00 94.94 83 TYR A O 1
ATOM 639 N N . VAL A 1 84 ? -7.638 -1.651 -2.944 1.00 95.88 84 VAL A N 1
ATOM 640 C CA . VAL A 1 84 ? -7.519 -0.603 -1.929 1.00 95.88 84 VAL A CA 1
ATOM 641 C C . VAL A 1 84 ? -8.584 -0.852 -0.877 1.00 95.88 84 VAL A C 1
ATOM 643 O O . VAL A 1 84 ? -9.760 -0.955 -1.211 1.00 95.88 84 VAL A O 1
ATOM 646 N N . ALA A 1 85 ? -8.184 -0.974 0.383 1.00 96.56 85 ALA A N 1
ATOM 647 C CA . ALA A 1 85 ? -9.074 -1.285 1.493 1.00 96.56 85 ALA A CA 1
ATOM 648 C C . ALA A 1 85 ? -8.938 -0.256 2.616 1.00 96.56 85 ALA A C 1
ATOM 650 O O . ALA A 1 85 ? -7.832 0.160 2.961 1.00 96.56 85 ALA A O 1
ATOM 651 N N . HIS A 1 86 ? -10.079 0.152 3.163 1.00 96.94 86 HIS A N 1
ATOM 652 C CA . HIS A 1 86 ? -10.207 1.147 4.219 1.00 96.94 86 HIS A CA 1
ATOM 653 C C . HIS A 1 86 ? -10.761 0.458 5.463 1.00 96.94 86 HIS A C 1
ATOM 655 O O . HIS A 1 86 ? -11.759 -0.265 5.384 1.00 96.94 86 HIS A O 1
ATOM 661 N N . TYR A 1 87 ? -10.126 0.702 6.602 1.00 97.25 87 TYR A N 1
ATOM 662 C CA . TYR A 1 87 ? -10.494 0.127 7.888 1.00 97.25 87 TYR A CA 1
ATOM 663 C C . TYR A 1 87 ? -10.708 1.242 8.895 1.00 97.25 87 TYR A C 1
ATOM 665 O O . TYR A 1 87 ? -9.892 2.162 8.956 1.00 97.25 87 TYR A O 1
ATOM 673 N N . GLU A 1 88 ? -11.770 1.149 9.693 1.00 96.88 88 GLU A N 1
ATOM 674 C CA . GLU A 1 88 ? -12.108 2.209 10.641 1.00 96.88 88 GLU A CA 1
ATOM 675 C C . GLU A 1 88 ? -12.813 1.685 11.896 1.00 96.88 88 GLU A C 1
ATOM 677 O O . GLU A 1 88 ? -13.702 0.837 11.823 1.00 96.88 88 GLU A O 1
ATOM 682 N N . ARG A 1 89 ? -12.443 2.217 13.067 1.00 96.94 89 ARG A N 1
ATOM 683 C CA . ARG A 1 89 ? -13.203 2.059 14.316 1.00 96.94 89 ARG A CA 1
ATOM 684 C C . ARG A 1 89 ? -12.924 3.223 15.257 1.00 96.94 89 ARG A C 1
ATOM 686 O O . ARG A 1 89 ? -11.784 3.415 15.663 1.00 96.94 89 ARG A O 1
ATOM 693 N N . GLY A 1 90 ? -13.968 3.941 15.671 1.00 93.56 90 GLY A N 1
ATOM 694 C CA . GLY A 1 90 ? -13.861 4.952 16.732 1.00 93.56 90 GLY A CA 1
ATOM 695 C C . GLY A 1 90 ? -12.817 6.039 16.449 1.00 93.56 90 GLY A C 1
ATOM 696 O O . GLY A 1 90 ? -12.058 6.390 17.345 1.00 93.56 90 GLY A O 1
ATOM 697 N N . GLY A 1 91 ? -12.732 6.515 15.202 1.00 91.62 91 GLY A N 1
ATOM 698 C CA . GLY A 1 91 ? -11.762 7.530 14.770 1.00 91.62 91 GLY A CA 1
ATOM 699 C C . GLY A 1 91 ? -10.365 7.001 14.420 1.00 91.62 91 GLY A C 1
ATOM 700 O O . GLY A 1 91 ? -9.549 7.755 13.899 1.00 91.62 91 GLY A O 1
ATOM 701 N N . LEU A 1 92 ? -10.077 5.717 14.659 1.00 93.06 92 LEU A N 1
ATOM 702 C CA . LEU A 1 92 ? -8.859 5.066 14.172 1.00 93.06 92 LEU A CA 1
ATOM 703 C C . LEU A 1 92 ? -9.058 4.611 12.730 1.00 93.06 92 LEU A C 1
ATOM 705 O O . LEU A 1 92 ? -10.045 3.934 12.445 1.00 93.06 92 LEU A O 1
ATOM 709 N N . VAL A 1 93 ? -8.101 4.925 11.856 1.00 93.31 93 VAL A N 1
ATOM 710 C CA . VAL A 1 93 ? -8.149 4.610 10.423 1.00 93.31 93 VAL A CA 1
ATOM 711 C C . VAL A 1 93 ? -6.893 3.847 10.010 1.00 93.31 93 VAL A C 1
ATOM 713 O O . VAL A 1 93 ? -5.796 4.141 10.481 1.00 93.31 93 VAL A O 1
ATOM 716 N N . ALA A 1 94 ? -7.048 2.878 9.109 1.00 94.06 94 ALA A N 1
ATOM 717 C CA . ALA A 1 94 ? -5.941 2.279 8.375 1.00 94.06 94 ALA A CA 1
ATOM 718 C C . ALA A 1 94 ? -6.309 2.099 6.901 1.00 94.06 94 ALA A C 1
ATOM 720 O O . ALA A 1 94 ? -7.456 1.810 6.554 1.00 94.06 94 ALA A O 1
ATOM 721 N N . MET A 1 95 ? -5.312 2.237 6.030 1.00 94.62 95 MET A N 1
ATOM 722 C CA . MET A 1 95 ? -5.459 2.027 4.594 1.00 94.62 95 MET A CA 1
ATOM 723 C C . MET A 1 95 ? -4.490 0.957 4.114 1.00 94.62 95 MET A C 1
ATOM 725 O O . MET A 1 95 ? -3.316 0.959 4.482 1.00 94.62 95 MET A O 1
ATOM 729 N N . LEU A 1 96 ? -4.977 0.063 3.260 1.00 94.75 96 LEU A N 1
ATOM 730 C CA . LEU A 1 96 ? -4.173 -0.977 2.638 1.00 94.75 96 LEU A CA 1
ATOM 731 C C . LEU A 1 96 ? -4.256 -0.842 1.123 1.00 94.75 96 LEU A C 1
ATOM 733 O O . LEU A 1 96 ? -5.337 -0.934 0.550 1.00 94.75 96 LEU A O 1
ATOM 737 N N . TYR A 1 97 ? -3.100 -0.654 0.495 1.00 94.75 97 TYR A N 1
ATOM 738 C CA . TYR A 1 97 ? -2.942 -0.589 -0.951 1.00 94.75 97 TYR A CA 1
ATOM 739 C C . TYR A 1 97 ? -2.121 -1.796 -1.390 1.00 94.75 97 TYR A C 1
ATOM 741 O O . TYR A 1 97 ? -0.957 -1.921 -1.008 1.00 94.75 97 TYR A O 1
ATOM 749 N N . ILE A 1 98 ? -2.722 -2.684 -2.177 1.00 93.94 98 ILE A N 1
ATOM 750 C CA . ILE A 1 98 ? -2.034 -3.832 -2.764 1.00 93.94 98 ILE A CA 1
ATOM 751 C C . ILE A 1 98 ? -2.133 -3.737 -4.276 1.00 93.94 98 ILE A C 1
ATOM 753 O O . ILE A 1 98 ? -3.204 -3.535 -4.838 1.00 93.94 98 ILE A O 1
ATOM 757 N N . SER A 1 99 ? -1.000 -3.922 -4.934 1.00 93.19 99 SER A N 1
ATOM 758 C CA . SER A 1 99 ? -0.902 -4.068 -6.379 1.00 93.19 99 SER A CA 1
ATOM 759 C C . SER A 1 99 ? -0.006 -5.248 -6.676 1.00 93.19 99 SER A C 1
ATOM 761 O O . SER A 1 99 ? 1.032 -5.407 -6.028 1.00 93.19 99 SER A O 1
ATOM 763 N N . GLU A 1 100 ? -0.344 -6.021 -7.691 1.00 92.12 100 GLU A N 1
ATOM 764 C CA . GLU A 1 100 ? 0.542 -7.068 -8.165 1.00 92.12 100 GLU A CA 1
ATOM 765 C C . GLU A 1 100 ? 1.219 -6.605 -9.433 1.00 92.12 100 GLU A C 1
ATOM 767 O O . GLU A 1 100 ? 0.576 -6.208 -10.410 1.00 92.12 100 GLU A O 1
ATOM 772 N N . ALA A 1 101 ? 2.538 -6.676 -9.416 1.00 90.50 101 ALA A N 1
ATOM 773 C CA . ALA A 1 101 ? 3.316 -6.374 -10.590 1.00 90.50 101 ALA A CA 1
ATOM 774 C C . ALA A 1 101 ? 3.091 -7.436 -11.669 1.00 90.50 101 ALA A C 1
ATOM 776 O O . ALA A 1 101 ? 2.993 -8.628 -11.388 1.00 90.50 101 ALA A O 1
ATOM 777 N N . SER A 1 102 ? 3.128 -7.003 -12.927 1.00 87.19 102 SER A N 1
ATOM 778 C CA . SER A 1 102 ? 3.099 -7.924 -14.069 1.00 87.19 102 SER A CA 1
ATOM 779 C C . SER A 1 102 ? 4.291 -8.898 -14.076 1.00 87.19 102 SER A C 1
ATOM 781 O O . SER A 1 102 ? 4.206 -9.976 -14.653 1.00 87.19 102 SER A O 1
ATOM 783 N N . PHE A 1 103 ? 5.405 -8.521 -13.432 1.00 87.69 103 PHE A N 1
ATOM 784 C CA . PHE A 1 103 ? 6.611 -9.339 -13.304 1.00 87.69 103 PHE A CA 1
ATOM 785 C C . PHE A 1 103 ? 7.302 -9.089 -11.958 1.00 87.69 103 PHE A C 1
ATOM 787 O O . PHE A 1 103 ? 7.402 -7.939 -11.517 1.00 87.69 103 PHE A O 1
ATOM 794 N N . SER A 1 104 ? 7.871 -10.130 -11.348 1.00 87.06 104 SER A N 1
ATOM 795 C CA . SER A 1 104 ? 8.485 -10.048 -10.012 1.00 87.06 104 SER A CA 1
ATOM 796 C C . SER A 1 104 ? 9.623 -9.024 -9.914 1.00 87.06 104 SER A C 1
ATOM 798 O O . SER A 1 104 ? 9.710 -8.243 -8.958 1.00 87.06 104 SER A O 1
ATOM 800 N N . PHE A 1 105 ? 10.453 -8.926 -10.958 1.00 89.00 105 PHE A N 1
ATOM 801 C CA . PHE A 1 105 ? 11.537 -7.944 -11.011 1.00 89.00 105 PHE A CA 1
ATOM 802 C C . PHE A 1 105 ? 11.028 -6.494 -10.955 1.00 89.00 105 PHE A C 1
ATOM 804 O O . PHE A 1 105 ? 11.737 -5.610 -10.468 1.00 89.00 105 PHE A O 1
ATOM 811 N N . GLN A 1 106 ? 9.809 -6.219 -11.437 1.00 89.88 106 GLN A N 1
ATOM 812 C CA . GLN A 1 106 ? 9.238 -4.873 -11.396 1.00 89.88 106 GLN A CA 1
ATOM 813 C C . GLN A 1 106 ? 8.872 -4.473 -9.968 1.00 89.88 106 GLN A C 1
ATOM 815 O O . GLN A 1 106 ? 9.296 -3.398 -9.542 1.00 89.88 106 GLN A O 1
ATOM 820 N N . ALA A 1 107 ? 8.209 -5.355 -9.210 1.00 90.88 107 ALA A N 1
ATOM 821 C CA . ALA A 1 107 ? 7.893 -5.124 -7.798 1.00 90.88 107 ALA A CA 1
ATOM 822 C C . ALA A 1 107 ? 9.163 -4.853 -6.973 1.00 90.88 107 ALA A C 1
ATOM 824 O O . ALA A 1 107 ? 9.224 -3.903 -6.193 1.00 90.88 107 ALA A O 1
ATOM 825 N N . GLY A 1 108 ? 10.228 -5.633 -7.206 1.00 92.00 108 GLY A N 1
ATOM 826 C CA . GLY A 1 108 ? 11.526 -5.420 -6.557 1.00 92.00 108 GLY A CA 1
ATOM 827 C C . GLY A 1 108 ? 12.135 -4.049 -6.849 1.00 92.00 108 GLY A C 1
ATOM 828 O O . GLY A 1 108 ? 12.566 -3.343 -5.936 1.00 92.00 108 GLY A O 1
ATOM 829 N N . ARG A 1 109 ? 12.139 -3.629 -8.120 1.00 91.81 109 ARG A N 1
ATOM 830 C CA . ARG A 1 109 ? 12.651 -2.303 -8.498 1.00 91.81 109 ARG A CA 1
ATOM 831 C C . ARG A 1 109 ? 11.790 -1.166 -7.965 1.00 91.81 109 ARG A C 1
ATOM 833 O O . ARG A 1 109 ? 12.337 -0.11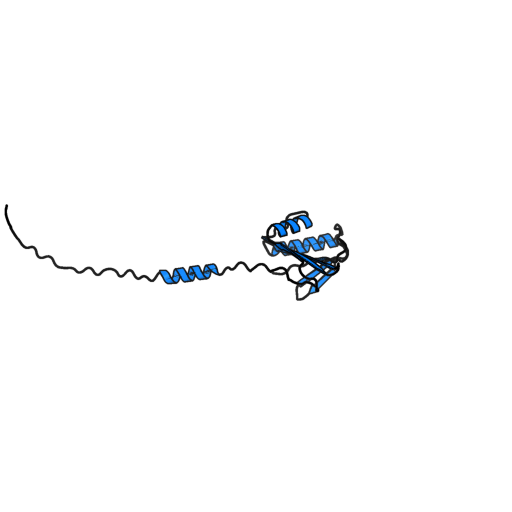4 -7.652 1.00 91.81 109 ARG A O 1
ATOM 840 N N . GLN A 1 110 ? 10.475 -1.343 -7.889 1.00 90.94 110 GLN A N 1
ATOM 841 C CA . GLN A 1 110 ? 9.565 -0.339 -7.337 1.00 90.94 110 GLN A CA 1
ATOM 842 C C . GLN A 1 110 ? 9.821 -0.125 -5.853 1.00 90.94 110 GLN A C 1
ATOM 844 O O . GLN A 1 110 ? 10.064 1.012 -5.452 1.00 90.94 110 GLN A O 1
ATOM 849 N N . LEU A 1 111 ? 9.884 -1.214 -5.083 1.00 93.44 111 LEU A N 1
ATOM 850 C CA . LEU A 1 111 ? 10.197 -1.174 -3.659 1.00 93.44 111 LEU A CA 1
ATOM 851 C C . LEU A 1 111 ? 11.542 -0.483 -3.402 1.00 93.44 111 LEU A C 1
ATOM 853 O O . LEU A 1 111 ? 11.621 0.457 -2.611 1.00 93.44 111 LEU A O 1
ATOM 857 N N . LYS A 1 112 ? 12.584 -0.890 -4.141 1.00 93.62 112 LYS A N 1
ATOM 858 C CA . LYS A 1 112 ? 13.921 -0.288 -4.047 1.00 93.62 112 LYS A CA 1
ATOM 859 C C . LYS A 1 112 ? 13.894 1.212 -4.359 1.00 93.62 112 LYS A C 1
ATOM 861 O O . LYS A 1 112 ? 14.403 2.006 -3.576 1.00 93.62 112 LYS A O 1
ATOM 866 N N . ARG A 1 113 ? 13.249 1.618 -5.460 1.00 92.44 113 ARG A N 1
ATOM 867 C CA . ARG A 1 113 ? 13.140 3.035 -5.849 1.00 92.44 113 ARG A CA 1
ATOM 868 C C . ARG A 1 113 ? 12.362 3.866 -4.831 1.00 92.44 113 ARG A C 1
ATOM 870 O O . ARG A 1 113 ? 12.702 5.028 -4.637 1.00 92.44 113 ARG A O 1
ATOM 877 N N . MET A 1 114 ? 11.317 3.314 -4.211 1.00 92.31 114 MET A N 1
ATOM 878 C CA . MET A 1 114 ? 10.588 3.999 -3.140 1.00 92.31 114 MET A CA 1
ATOM 879 C C . MET A 1 114 ? 11.503 4.247 -1.942 1.00 92.31 114 MET A C 1
ATOM 881 O O . MET A 1 114 ? 11.665 5.397 -1.541 1.00 92.31 114 MET A O 1
ATOM 885 N N . ALA A 1 115 ? 12.164 3.200 -1.441 1.00 93.69 115 ALA A N 1
ATOM 886 C CA . ALA A 1 115 ? 13.097 3.306 -0.322 1.00 93.69 115 ALA A CA 1
ATOM 887 C C . ALA A 1 115 ? 14.221 4.322 -0.603 1.00 93.69 115 ALA A C 1
ATOM 889 O O . ALA A 1 115 ? 14.459 5.216 0.203 1.00 93.69 115 ALA A O 1
ATOM 890 N N . GLU A 1 116 ? 14.853 4.260 -1.779 1.00 94.00 116 GLU A N 1
ATOM 891 C CA . GLU A 1 116 ? 15.917 5.194 -2.178 1.00 94.00 116 GLU A CA 1
ATOM 892 C C . GLU A 1 116 ? 15.441 6.653 -2.237 1.00 94.00 116 GLU A C 1
ATOM 894 O O . GLU A 1 116 ? 16.156 7.559 -1.808 1.00 94.00 116 GLU A O 1
ATOM 899 N N . ARG A 1 117 ? 14.230 6.909 -2.751 1.00 91.75 117 ARG A N 1
ATOM 900 C CA . ARG A 1 117 ? 13.678 8.272 -2.838 1.00 91.75 117 ARG A CA 1
ATOM 901 C C . ARG A 1 117 ? 13.362 8.857 -1.467 1.00 91.75 117 ARG A C 1
ATOM 903 O O . ARG A 1 117 ? 13.664 10.028 -1.249 1.00 91.75 117 ARG A O 1
ATOM 910 N N . ILE A 1 118 ? 12.796 8.047 -0.572 1.00 91.75 118 ILE A N 1
ATOM 911 C CA . ILE A 1 118 ? 12.517 8.440 0.814 1.00 91.75 118 ILE A CA 1
ATOM 912 C C . ILE A 1 118 ? 13.835 8.708 1.545 1.00 91.75 118 ILE A C 1
ATOM 914 O O . ILE A 1 118 ? 13.993 9.749 2.173 1.00 91.75 118 ILE A O 1
ATOM 918 N N . GLN A 1 119 ? 14.825 7.825 1.387 1.00 92.44 119 GLN A N 1
ATOM 919 C CA . GLN A 1 119 ? 16.149 7.991 1.988 1.00 92.44 119 GLN A CA 1
ATOM 920 C C . GLN A 1 119 ? 16.865 9.258 1.500 1.00 92.44 119 GLN A C 1
ATOM 922 O O . GLN A 1 119 ? 17.571 9.902 2.273 1.00 92.44 119 GLN A O 1
ATOM 927 N N . LYS A 1 120 ? 16.676 9.632 0.228 1.00 92.88 120 LYS A N 1
ATOM 928 C CA . LYS A 1 120 ? 17.221 10.868 -0.350 1.00 92.88 120 LYS A CA 1
ATOM 929 C C . LYS A 1 120 ? 16.553 12.139 0.203 1.00 92.88 120 LYS A C 1
ATOM 931 O O . LYS A 1 120 ? 17.131 13.210 0.070 1.00 92.88 120 LYS A O 1
ATOM 936 N N . GLY A 1 121 ? 15.359 12.042 0.794 1.00 88.06 121 GLY A N 1
ATOM 937 C CA . GLY A 1 121 ? 14.658 13.172 1.423 1.00 88.06 121 GLY A CA 1
ATOM 938 C C . GLY A 1 121 ? 13.844 14.063 0.474 1.00 88.06 121 GLY A C 1
ATOM 939 O O . GLY A 1 121 ? 13.295 15.069 0.907 1.00 88.06 121 GLY A O 1
ATOM 940 N N . ASN A 1 122 ? 13.701 13.691 -0.804 1.00 82.62 122 ASN A N 1
ATOM 941 C CA . ASN A 1 122 ? 12.924 14.449 -1.801 1.00 82.62 122 ASN A CA 1
ATOM 942 C C . ASN A 1 122 ? 11.449 14.002 -1.861 1.00 82.62 122 ASN A C 1
ATOM 944 O O . ASN A 1 122 ? 10.844 13.953 -2.936 1.00 82.62 122 ASN A O 1
ATOM 948 N N . THR A 1 123 ? 10.894 13.587 -0.724 1.00 86.00 123 THR A N 1
ATOM 949 C CA . THR A 1 123 ? 9.514 13.107 -0.590 1.00 86.00 123 THR A CA 1
ATOM 950 C C . THR A 1 123 ? 8.916 13.604 0.723 1.00 86.00 123 THR A C 1
ATOM 952 O O . THR A 1 123 ? 9.688 13.813 1.650 1.00 86.00 123 THR A O 1
ATOM 955 N N . PRO A 1 124 ? 7.581 13.688 0.855 1.00 85.62 124 PRO A N 1
ATOM 956 C CA . PRO A 1 124 ? 6.915 14.000 2.128 1.00 85.62 124 PRO A CA 1
ATOM 957 C C . PRO A 1 124 ? 7.103 12.943 3.233 1.00 85.62 124 PRO A C 1
ATOM 959 O O . PRO A 1 124 ? 6.655 13.144 4.357 1.00 85.62 124 PRO A O 1
ATOM 962 N N . PHE A 1 125 ? 7.722 11.803 2.910 1.00 89.50 125 PHE A N 1
ATOM 963 C CA . PHE A 1 125 ? 8.013 10.716 3.839 1.00 89.50 125 PHE A CA 1
ATOM 964 C C . PHE A 1 125 ? 9.459 10.794 4.330 1.00 89.50 125 PHE A C 1
ATOM 966 O O . PHE A 1 125 ? 10.382 10.968 3.530 1.00 89.50 125 PHE A O 1
ATOM 973 N N . TYR A 1 126 ? 9.658 10.591 5.630 1.00 87.62 126 TYR A N 1
ATOM 974 C CA . TYR A 1 126 ? 10.952 10.697 6.300 1.00 87.62 126 TYR A CA 1
ATOM 975 C C . TYR A 1 126 ? 11.143 9.595 7.350 1.00 87.62 126 TYR A C 1
ATOM 977 O O . TYR A 1 126 ? 10.218 8.859 7.704 1.00 87.62 126 TYR A O 1
ATOM 985 N N . HIS A 1 127 ? 12.371 9.506 7.870 1.00 89.75 127 HIS A N 1
ATOM 986 C CA . HIS A 1 127 ? 12.776 8.559 8.919 1.00 89.75 127 HIS A CA 1
ATOM 987 C C . HIS A 1 127 ? 12.564 7.096 8.510 1.00 89.75 127 HIS A C 1
ATOM 989 O O . HIS A 1 127 ? 12.038 6.290 9.279 1.00 89.75 127 HIS A O 1
ATOM 995 N N . LEU A 1 128 ? 12.987 6.760 7.288 1.00 93.44 128 LEU A N 1
ATOM 996 C CA . LEU A 1 128 ? 12.924 5.400 6.773 1.00 93.44 128 LEU A CA 1
ATOM 997 C C . LEU A 1 128 ? 13.654 4.433 7.713 1.00 93.44 128 LEU A C 1
ATOM 999 O O . LEU A 1 128 ? 14.825 4.625 8.038 1.00 93.44 128 LEU A O 1
ATOM 1003 N N . LYS A 1 129 ? 12.965 3.368 8.114 1.00 94.00 129 LYS A N 1
ATOM 1004 C CA . LYS A 1 129 ? 13.554 2.230 8.823 1.00 94.00 129 LYS A CA 1
ATOM 1005 C C . LYS A 1 129 ? 13.246 0.956 8.059 1.00 94.00 129 LYS A C 1
ATOM 1007 O O . LYS A 1 129 ? 12.163 0.831 7.494 1.00 94.00 129 LYS A O 1
ATOM 1012 N N . ALA A 1 130 ? 14.185 0.020 8.066 1.00 95.50 130 ALA A N 1
ATOM 1013 C CA . ALA A 1 130 ? 13.987 -1.332 7.566 1.00 95.50 130 ALA A CA 1
ATOM 1014 C C . ALA A 1 130 ? 14.006 -2.309 8.745 1.00 95.50 130 ALA A C 1
ATOM 1016 O O . ALA A 1 130 ? 14.780 -2.137 9.687 1.00 95.50 130 ALA A O 1
ATOM 1017 N N . SER A 1 131 ? 13.156 -3.326 8.692 1.00 95.50 131 SER A N 1
ATOM 1018 C CA . SER A 1 131 ? 13.141 -4.430 9.651 1.00 95.50 131 SER A CA 1
ATOM 1019 C C . SER A 1 131 ? 12.811 -5.735 8.938 1.00 95.50 131 SER A C 1
ATOM 1021 O O . SER A 1 131 ? 12.056 -5.723 7.971 1.00 95.50 131 SER A O 1
ATOM 1023 N N . GLU A 1 132 ? 13.352 -6.847 9.419 1.00 95.25 132 GLU A N 1
ATOM 1024 C CA . GLU A 1 132 ? 12.991 -8.182 8.940 1.00 95.25 132 GLU A CA 1
ATOM 1025 C C . GLU A 1 132 ? 11.825 -8.748 9.750 1.00 95.25 132 GLU A C 1
ATOM 1027 O O . GLU A 1 132 ? 11.814 -8.666 10.983 1.00 95.25 132 GLU A O 1
ATOM 1032 N N . ARG A 1 133 ? 10.834 -9.313 9.056 1.00 91.94 133 ARG A N 1
ATOM 1033 C CA . ARG A 1 133 ? 9.658 -9.976 9.635 1.00 91.94 133 ARG A CA 1
ATOM 1034 C C . ARG A 1 133 ? 9.340 -11.210 8.801 1.00 91.94 133 ARG A C 1
ATOM 1036 O O . ARG A 1 133 ? 9.025 -11.073 7.627 1.00 91.94 133 ARG A O 1
ATOM 1043 N N . ASP A 1 134 ? 9.455 -12.400 9.388 1.00 89.75 134 ASP A N 1
ATOM 1044 C CA . ASP A 1 134 ? 9.170 -13.678 8.713 1.00 89.75 134 ASP A CA 1
ATOM 1045 C C . ASP A 1 134 ? 9.896 -13.844 7.358 1.00 89.75 134 ASP A C 1
ATOM 1047 O O . ASP A 1 134 ? 9.344 -14.366 6.391 1.00 89.75 134 ASP A O 1
ATOM 1051 N N . GLY A 1 135 ? 11.142 -13.355 7.275 1.00 89.25 135 GLY A N 1
ATOM 1052 C CA . GLY A 1 135 ? 11.959 -13.376 6.053 1.00 89.25 135 GLY A CA 1
ATOM 1053 C C . GLY A 1 135 ? 11.569 -12.332 4.998 1.00 89.25 135 GLY A C 1
ATOM 1054 O O . GLY A 1 135 ? 12.001 -12.429 3.848 1.00 89.25 135 GLY A O 1
ATOM 1055 N N . VAL A 1 136 ? 10.729 -11.360 5.362 1.00 91.62 136 VAL A N 1
ATOM 1056 C CA . VAL A 1 136 ? 10.338 -10.226 4.528 1.00 91.62 136 VAL A CA 1
ATOM 1057 C C . VAL A 1 136 ? 10.904 -8.933 5.109 1.00 91.62 136 VAL A C 1
ATOM 1059 O O . VAL A 1 136 ? 10.577 -8.534 6.231 1.00 91.62 136 VAL A O 1
ATOM 1062 N N . THR A 1 137 ? 11.670 -8.208 4.294 1.00 94.56 137 THR A N 1
ATOM 1063 C CA . THR A 1 137 ? 12.069 -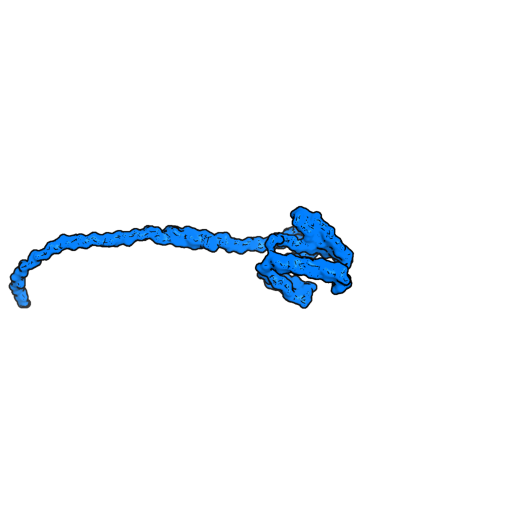6.835 4.605 1.00 94.56 137 THR A CA 1
ATOM 1064 C C . THR A 1 137 ? 10.852 -5.911 4.546 1.00 94.56 137 THR A C 1
ATOM 1066 O O . THR A 1 137 ? 10.284 -5.666 3.477 1.00 94.56 137 THR A O 1
ATOM 1069 N N . VAL A 1 138 ? 10.475 -5.357 5.694 1.00 96.06 138 VAL A N 1
ATOM 1070 C CA . VAL A 1 138 ? 9.416 -4.356 5.836 1.00 96.06 138 VAL A CA 1
ATOM 1071 C C . VAL A 1 138 ? 10.044 -2.995 6.093 1.00 96.06 138 VAL A C 1
ATOM 1073 O O . VAL A 1 138 ? 10.813 -2.820 7.044 1.00 96.06 138 VAL A O 1
ATOM 1076 N N . TYR A 1 139 ? 9.682 -2.021 5.264 1.00 95.81 139 TYR A N 1
ATOM 1077 C CA . TYR A 1 139 ? 10.060 -0.631 5.455 1.00 95.81 139 TYR A CA 1
ATOM 1078 C C . TYR A 1 139 ? 8.958 0.129 6.187 1.00 95.81 139 TYR A C 1
ATOM 1080 O O . TYR A 1 139 ? 7.773 -0.096 5.942 1.00 95.81 139 TYR A O 1
ATOM 1088 N N . SER A 1 140 ? 9.354 1.058 7.053 1.00 94.19 140 SER A N 1
ATOM 1089 C CA . SER A 1 140 ? 8.448 1.997 7.712 1.00 94.19 140 SER A CA 1
ATOM 1090 C C . SER A 1 140 ? 8.919 3.436 7.528 1.00 94.19 140 SER A C 1
ATOM 1092 O O . SER A 1 140 ? 10.101 3.713 7.745 1.00 94.19 140 SER A O 1
ATOM 1094 N N . ALA A 1 141 ? 7.998 4.342 7.213 1.00 90.88 141 ALA A N 1
ATOM 1095 C CA . ALA A 1 141 ? 8.207 5.788 7.207 1.00 90.88 141 ALA A CA 1
ATOM 1096 C C . ALA A 1 141 ? 7.223 6.440 8.204 1.00 90.88 141 ALA A C 1
ATOM 1098 O O . ALA A 1 141 ? 6.051 6.615 7.870 1.00 90.88 141 ALA A O 1
ATOM 1099 N N . PRO A 1 142 ? 7.657 6.728 9.448 1.00 78.12 142 PRO A N 1
ATOM 1100 C CA . PRO A 1 142 ? 6.774 7.213 10.515 1.00 78.12 142 PRO A CA 1
ATOM 1101 C C . PRO A 1 142 ? 6.360 8.680 10.394 1.00 78.12 142 PRO A C 1
ATOM 1103 O O . PRO A 1 142 ? 5.394 9.086 11.029 1.00 78.12 142 PRO A O 1
ATOM 1106 N N . LEU A 1 143 ? 7.121 9.483 9.649 1.00 76.69 143 LEU A N 1
ATOM 1107 C CA . LEU A 1 143 ? 6.842 10.903 9.461 1.00 76.69 143 LEU A CA 1
ATOM 1108 C C . LEU A 1 143 ? 6.469 11.139 8.000 1.00 76.69 143 LEU A C 1
ATOM 1110 O O . LEU A 1 143 ? 7.326 11.062 7.124 1.00 76.69 143 LEU A O 1
ATOM 1114 N N . GLY A 1 144 ? 5.184 11.385 7.762 1.00 68.06 144 GLY A N 1
ATOM 1115 C CA . GLY A 1 144 ? 4.584 11.714 6.469 1.00 68.06 144 GLY A CA 1
ATOM 1116 C C . GLY A 1 144 ? 3.065 11.561 6.559 1.00 68.06 144 GLY A C 1
ATOM 1117 O O . GLY A 1 144 ? 2.594 10.595 7.145 1.00 68.06 144 GLY A O 1
ATOM 1118 N N . GLU A 1 145 ? 2.302 12.539 6.062 1.00 72.75 145 GLU A N 1
ATOM 1119 C CA . GLU A 1 145 ? 0.826 12.476 5.936 1.00 72.75 145 GLU A CA 1
ATOM 1120 C C . GLU A 1 145 ? 0.042 12.088 7.220 1.00 72.75 145 GLU A C 1
ATOM 1122 O O . GLU A 1 145 ? -1.072 11.567 7.157 1.00 72.75 145 GLU A O 1
ATOM 1127 N N . GLY A 1 146 ? 0.611 12.328 8.409 1.00 77.94 146 GLY A N 1
ATOM 1128 C CA . GLY A 1 146 ? -0.047 12.076 9.700 1.00 77.94 146 GLY A CA 1
ATOM 1129 C C . GLY A 1 146 ? -0.224 10.599 10.086 1.00 77.94 146 GLY A C 1
ATOM 1130 O O . GLY A 1 146 ? -0.911 10.321 11.067 1.00 77.94 146 GLY A O 1
ATOM 1131 N N . GLN A 1 147 ? 0.380 9.653 9.356 1.00 83.06 147 GLN A N 1
ATOM 1132 C CA . GLN A 1 147 ? 0.269 8.209 9.604 1.00 83.06 147 GLN A CA 1
ATOM 1133 C C . GLN A 1 147 ? 1.630 7.508 9.475 1.00 83.06 147 GLN A C 1
ATOM 1135 O O . GLN A 1 147 ? 2.549 7.997 8.824 1.00 83.06 147 GLN A O 1
ATOM 1140 N N . ILE A 1 148 ? 1.771 6.326 10.086 1.00 89.50 148 ILE A N 1
ATOM 1141 C CA . ILE A 1 148 ? 2.949 5.480 9.859 1.00 89.50 148 ILE A CA 1
ATOM 1142 C C . ILE A 1 148 ? 2.707 4.643 8.606 1.00 89.50 148 ILE A C 1
ATOM 1144 O O . ILE A 1 148 ? 1.797 3.816 8.565 1.00 89.50 148 ILE A O 1
ATOM 1148 N N . HIS A 1 149 ? 3.561 4.818 7.601 1.00 92.25 149 HIS A N 1
ATOM 1149 C CA . HIS A 1 149 ? 3.465 4.074 6.350 1.00 92.25 149 HIS A CA 1
ATOM 1150 C C . HIS A 1 149 ? 4.360 2.841 6.387 1.00 92.25 149 HIS A C 1
ATOM 1152 O O . HIS A 1 149 ? 5.579 2.968 6.506 1.00 92.25 149 HIS A O 1
ATOM 1158 N N . TYR A 1 150 ? 3.764 1.661 6.233 1.00 94.00 150 TYR A N 1
ATOM 1159 C CA . TYR A 1 150 ? 4.481 0.400 6.060 1.00 94.00 150 TYR A CA 1
ATOM 1160 C C . TYR A 1 150 ? 4.397 -0.054 4.609 1.00 94.00 150 TYR A C 1
ATOM 1162 O O . TYR A 1 150 ? 3.323 -0.026 4.010 1.00 94.00 150 TYR A O 1
ATOM 1170 N N . PHE A 1 151 ? 5.517 -0.494 4.043 1.00 94.56 151 PHE A N 1
ATOM 1171 C CA . PHE A 1 151 ? 5.551 -0.992 2.674 1.00 94.56 151 PHE A CA 1
ATOM 1172 C C . PHE A 1 151 ? 6.587 -2.105 2.513 1.00 94.56 151 PHE A C 1
ATOM 1174 O O . PHE A 1 151 ? 7.668 -2.086 3.103 1.00 94.56 151 PHE A O 1
ATOM 1181 N N . TYR A 1 152 ? 6.224 -3.113 1.730 1.00 95.12 152 TYR A N 1
ATOM 1182 C CA . TYR A 1 152 ? 7.019 -4.313 1.501 1.00 95.12 152 TYR A CA 1
ATOM 1183 C C . TYR A 1 152 ? 6.594 -4.962 0.183 1.00 95.12 152 TYR A C 1
ATOM 1185 O O . TYR A 1 152 ? 5.622 -4.544 -0.449 1.00 95.12 152 TYR A O 1
ATOM 1193 N N . ARG A 1 153 ? 7.318 -6.003 -0.227 1.00 93.19 153 ARG A N 1
ATOM 1194 C CA . ARG A 1 153 ? 6.894 -6.910 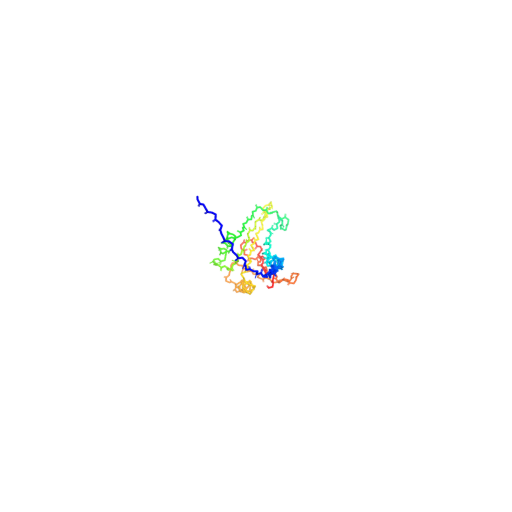-1.297 1.00 93.19 153 ARG A CA 1
ATOM 1195 C C . ARG A 1 153 ? 6.775 -8.318 -0.737 1.00 93.19 153 ARG A C 1
ATOM 1197 O O . ARG A 1 153 ? 7.547 -8.693 0.142 1.00 93.19 153 ARG A O 1
ATOM 1204 N N . LYS A 1 154 ? 5.858 -9.100 -1.288 1.00 88.19 154 LYS A N 1
ATOM 1205 C CA . LYS A 1 154 ? 5.715 -10.529 -1.006 1.00 88.19 154 LYS A CA 1
ATOM 1206 C C . LYS A 1 154 ? 5.658 -11.285 -2.330 1.00 88.19 154 LYS A C 1
ATOM 1208 O O . LYS A 1 154 ? 5.111 -10.762 -3.295 1.00 88.19 154 LYS A O 1
ATOM 1213 N N . GLY A 1 155 ? 6.219 -12.491 -2.351 1.00 79.31 155 GLY A N 1
ATOM 1214 C CA . GLY A 1 155 ? 6.406 -13.282 -3.570 1.00 79.31 155 GLY A CA 1
ATOM 1215 C C . GLY A 1 155 ? 7.827 -13.160 -4.131 1.00 79.31 155 GLY A C 1
ATOM 1216 O O . GLY A 1 155 ? 8.551 -12.216 -3.801 1.00 79.31 155 GLY A O 1
ATOM 1217 N N . ALA A 1 156 ? 8.219 -14.158 -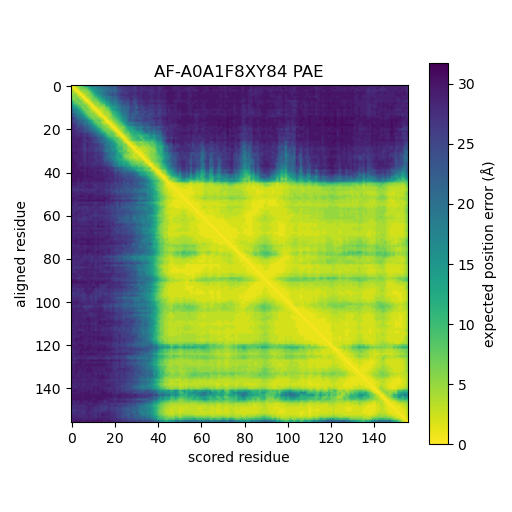4.926 1.00 55.66 156 ALA A N 1
ATOM 1218 C CA . ALA A 1 156 ? 9.531 -14.269 -5.570 1.00 55.66 156 ALA A CA 1
ATOM 1219 C C . ALA A 1 156 ? 9.538 -13.643 -6.972 1.00 55.66 156 ALA A C 1
ATOM 1221 O O . ALA A 1 156 ? 8.513 -13.754 -7.679 1.00 55.66 156 ALA A O 1
#

Foldseek 3Di:
DDDDDDDDDDDDDDDDDDDPPDPPPPPVVVVVVVVVVPPPPPDDDDDDQDDPNFGWDDKDKFPVLQVVVCVVVVHHLQFRMWMWIWTDDPHDIDIDTDTHHPDPVSLVVVVVVVLVCQVVVVDQFHDWDWDDDPNWIWIWGQGHPNHIDIDTDDDD

Solvent-accessible surface area (backbone atoms only — not comparable to full-atom values): 9856 Å² total; per-residue (Å²): 135,84,85,91,82,90,81,90,80,94,76,85,87,76,83,78,80,80,83,79,82,77,90,69,68,67,66,65,54,52,54,52,54,56,64,66,66,65,75,63,73,78,78,75,80,75,79,67,66,54,57,98,86,22,39,56,77,49,75,43,49,41,68,66,19,41,52,55,54,19,60,76,66,75,43,84,76,66,53,75,40,23,34,33,37,36,23,48,52,95,91,45,75,49,77,46,80,47,69,42,49,74,43,56,71,54,47,54,51,50,54,51,51,50,53,52,42,33,72,69,57,84,44,77,37,34,76,72,44,79,45,80,52,98,91,33,66,37,35,36,25,63,45,33,98,93,43,72,46,74,52,69,76,83,87,116